Protein AF-A0A8H6D1X5-F1 (afdb_monomer)

Secondary structure (DSSP, 8-state):
-PPP----PPP--EEEETTSTT--HHHHHHHHHHHS-EEEET-S-HHHHHHHHHHHHHHHHT----TTSSS-TTEEEEE-GGGT-HHHHHHHT-HHHHHHHHHHH-EEEEEEETTEEEEEEE-------EEEEE-TTPPPPPP--TT-

Foldseek 3Di:
DDDDPDPPDDDDAAEEEPVDPVLALVVQLVSCVVRVHHHYHPLDDPVLVVQLCVQCVVQQVPFDDDPVPPDDPQKGKDWPSVVRGVSVVVSVVRPSVQSNQQVPPKDWDWDDDDPDIDIDIDGDDDPIDMDIDGHPPDDDDDDDDPVD

pLDDT: mean 93.25, std 10.4, range [46.34, 98.81]

Solvent-accessible surface area (backbone atoms only — not comparable to full-atom values): 9340 Å² total; per-residue (Å²): 135,84,81,75,82,74,82,79,73,77,88,72,71,55,74,43,46,54,83,40,91,80,54,39,48,65,58,51,48,52,38,27,75,74,69,76,38,66,45,66,39,71,72,62,56,69,69,50,53,52,47,40,54,58,55,47,44,66,44,40,75,66,46,72,70,52,87,85,62,83,48,57,82,35,50,31,49,37,70,53,41,67,84,64,26,71,51,44,40,53,61,72,63,33,65,64,59,48,53,39,46,43,74,73,52,42,47,76,51,74,44,75,58,88,97,41,81,47,74,48,75,45,73,60,74,88,88,78,45,75,48,79,48,76,42,89,91,59,78,84,77,79,91,81,64,97,87,117

Mean predicted aligned error: 5.46 Å

Radius of gyration: 20.52 Å; Cα contacts (8 Å, |Δi|>4): 149; chains: 1; bounding box: 57×48×63 Å

Organism: NCBI:txid1567541

Sequence (148 aa):
MASLPSATTKPTFARFDATKPSTTPQTLIEAIKRDGGVIVENFISQQLTEQIKADLKPHFDTDTPDKSGFFPVTTQRATGLFNISDACVELGCNPLYIDVANAFCSSTFTRWVRDERVTTSAKPIISSTVAFRVNPGGDQQVLHRDDE

Structure (mmCIF, N/CA/C/O backbone):
data_AF-A0A8H6D1X5-F1
#
_entry.id   AF-A0A8H6D1X5-F1
#
loop_
_atom_site.group_PDB
_atom_site.id
_atom_site.type_symbol
_atom_site.label_atom_id
_atom_site.label_alt_id
_atom_site.label_comp_id
_atom_site.label_asym_id
_atom_site.label_entity_id
_atom_site.label_seq_id
_atom_site.pdbx_PDB_ins_code
_atom_site.Cartn_x
_atom_site.Cartn_y
_atom_site.Cartn_z
_atom_site.occupancy
_atom_site.B_iso_or_equiv
_atom_site.auth_seq_id
_atom_site.auth_comp_id
_atom_site.auth_asym_id
_atom_site.auth_atom_id
_atom_site.pdbx_PDB_model_num
ATOM 1 N N . MET A 1 1 ? -37.021 -34.918 -2.300 1.00 46.88 1 MET A N 1
ATOM 2 C CA . MET A 1 1 ? -36.946 -33.454 -2.480 1.00 46.88 1 MET A CA 1
ATOM 3 C C . MET A 1 1 ? -35.673 -33.155 -3.249 1.00 46.88 1 MET A C 1
ATOM 5 O O . MET A 1 1 ? -34.605 -33.468 -2.741 1.00 46.88 1 MET A O 1
ATOM 9 N N . ALA A 1 2 ? -35.777 -32.674 -4.488 1.00 46.34 2 ALA A N 1
ATOM 10 C CA . ALA A 1 2 ? -34.606 -32.328 -5.289 1.00 46.34 2 ALA A CA 1
ATOM 11 C C . ALA A 1 2 ? -34.058 -30.970 -4.823 1.00 46.34 2 ALA A C 1
ATOM 13 O O . ALA A 1 2 ? -34.799 -29.991 -4.774 1.00 46.34 2 ALA A O 1
ATOM 14 N N . SER A 1 3 ? -32.781 -30.938 -4.439 1.00 56.28 3 SER A N 1
ATOM 15 C CA . SER A 1 3 ? -32.042 -29.706 -4.161 1.00 56.28 3 SER A CA 1
ATOM 16 C C . SER A 1 3 ? -31.929 -28.907 -5.459 1.00 56.28 3 SER A C 1
ATOM 18 O O . SER A 1 3 ? -31.438 -29.415 -6.466 1.00 56.28 3 SER A O 1
ATOM 20 N N . LEU A 1 4 ? -32.442 -27.675 -5.446 1.00 51.31 4 LEU A N 1
ATOM 21 C CA . LEU A 1 4 ? -32.256 -26.731 -6.543 1.00 51.31 4 LEU A CA 1
ATOM 22 C C . LEU A 1 4 ? -30.772 -26.338 -6.607 1.00 51.31 4 LEU A C 1
ATOM 24 O O . LEU A 1 4 ? -30.189 -26.041 -5.560 1.00 51.31 4 LEU A O 1
ATOM 28 N N . PRO A 1 5 ? -30.156 -26.305 -7.799 1.00 50.91 5 PRO A N 1
ATOM 29 C CA . PRO A 1 5 ? -28.799 -25.810 -7.942 1.00 50.91 5 PRO A CA 1
ATOM 30 C C . PRO A 1 5 ? -28.800 -24.313 -7.621 1.00 50.91 5 PRO A C 1
ATOM 32 O O . PRO A 1 5 ? -29.387 -23.507 -8.342 1.00 50.91 5 PRO A O 1
ATOM 35 N N . SER A 1 6 ? -28.164 -23.939 -6.511 1.00 61.41 6 SER A N 1
ATOM 36 C CA . SER A 1 6 ? -27.861 -22.540 -6.221 1.00 61.41 6 SER A CA 1
ATOM 37 C C . SER A 1 6 ? -26.913 -22.050 -7.306 1.00 61.41 6 SER A C 1
ATOM 39 O O . SER A 1 6 ? -25.804 -22.570 -7.423 1.00 61.41 6 SER A O 1
ATOM 41 N N . ALA A 1 7 ? -27.339 -21.073 -8.107 1.00 59.50 7 ALA A N 1
ATOM 42 C CA . ALA A 1 7 ? -26.451 -20.396 -9.039 1.00 59.50 7 ALA A CA 1
ATOM 43 C C . ALA A 1 7 ? -25.282 -19.807 -8.238 1.00 59.50 7 ALA A C 1
ATOM 45 O O . ALA A 1 7 ? -25.458 -18.885 -7.443 1.00 59.50 7 ALA A O 1
ATOM 46 N N . THR A 1 8 ? -24.097 -20.389 -8.384 1.00 63.22 8 THR A N 1
ATOM 47 C CA . THR A 1 8 ? -22.873 -19.882 -7.772 1.00 63.22 8 THR A CA 1
ATOM 48 C C . THR A 1 8 ? -22.425 -18.669 -8.570 1.00 63.22 8 THR A C 1
ATOM 50 O O . THR A 1 8 ? -21.742 -18.777 -9.587 1.00 63.22 8 THR A O 1
ATOM 53 N N . THR A 1 9 ? -22.852 -17.486 -8.135 1.00 80.75 9 THR A N 1
ATOM 54 C CA . THR A 1 9 ? -22.335 -16.225 -8.660 1.00 80.75 9 THR A CA 1
ATOM 55 C C . THR A 1 9 ? -20.836 -16.175 -8.384 1.00 80.75 9 THR A C 1
ATOM 57 O O . THR A 1 9 ? -20.406 -16.374 -7.246 1.00 80.75 9 THR A O 1
ATOM 60 N N . LYS A 1 10 ? -20.027 -15.938 -9.422 1.00 86.94 10 LYS A N 1
ATOM 61 C CA . LYS A 1 10 ? -18.577 -15.786 -9.265 1.00 86.94 10 LYS A CA 1
ATOM 62 C C . LYS A 1 10 ? -18.311 -14.632 -8.284 1.00 86.94 10 LYS A C 1
ATOM 64 O O . LYS A 1 10 ? -18.821 -13.540 -8.538 1.00 86.94 10 LYS A O 1
ATOM 69 N N . PRO A 1 11 ?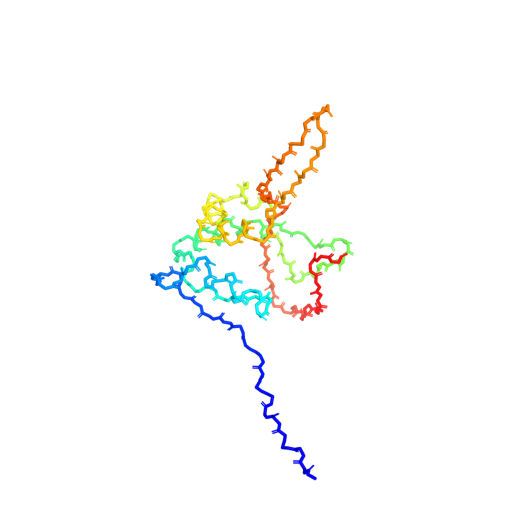 -17.544 -14.843 -7.198 1.00 89.06 11 PRO A N 1
ATOM 70 C CA . PRO A 1 11 ? -17.200 -13.765 -6.281 1.00 89.06 11 PRO A CA 1
ATOM 71 C C . PRO A 1 11 ? -16.501 -12.623 -7.022 1.00 89.06 11 PRO A C 1
ATOM 73 O O . PRO A 1 11 ? -15.675 -12.856 -7.908 1.00 89.06 11 PRO A O 1
ATOM 76 N N . THR A 1 12 ? -16.837 -11.390 -6.658 1.00 92.44 12 THR A N 1
ATOM 77 C CA . THR A 1 12 ? -16.241 -10.171 -7.213 1.00 92.44 12 THR A CA 1
ATOM 78 C C . THR A 1 12 ? -15.835 -9.252 -6.079 1.00 92.44 12 THR A C 1
ATOM 80 O O . THR A 1 12 ? -16.600 -9.100 -5.129 1.00 92.44 12 THR A O 1
ATOM 83 N N . PHE A 1 13 ? -14.695 -8.579 -6.212 1.00 94.31 13 PHE A N 1
ATOM 84 C CA . PHE A 1 13 ? -14.309 -7.547 -5.256 1.00 94.31 13 PHE A CA 1
ATOM 85 C C . PHE A 1 13 ? -15.296 -6.383 -5.269 1.00 94.31 13 PHE A C 1
ATOM 87 O O . PHE A 1 13 ? -15.674 -5.884 -6.335 1.00 94.31 13 PHE A O 1
ATOM 94 N N . ALA A 1 14 ? -15.668 -5.920 -4.077 1.00 96.75 14 ALA A N 1
ATOM 95 C CA . ALA A 1 14 ? -16.348 -4.645 -3.930 1.00 96.75 14 ALA A CA 1
ATOM 96 C C . ALA A 1 14 ? -15.480 -3.498 -4.486 1.00 96.75 14 ALA A C 1
ATOM 98 O O . ALA A 1 14 ? -14.248 -3.522 -4.401 1.00 96.75 14 ALA A O 1
ATOM 99 N N . ARG A 1 15 ? -16.143 -2.500 -5.073 1.00 98.25 15 ARG A N 1
ATOM 100 C CA . ARG A 1 15 ? -15.529 -1.341 -5.729 1.00 98.25 15 ARG A CA 1
ATOM 101 C C . ARG A 1 15 ? -16.119 -0.064 -5.148 1.00 98.25 15 ARG A C 1
ATOM 103 O O . ARG A 1 15 ? -17.339 0.088 -5.144 1.00 98.25 15 ARG A O 1
ATOM 110 N N . PHE A 1 16 ? -15.258 0.830 -4.675 1.00 98.44 16 PHE A N 1
ATOM 111 C CA . PHE A 1 16 ? -15.638 2.120 -4.097 1.00 98.44 16 PHE A CA 1
ATOM 112 C C . PHE A 1 16 ? -14.796 3.241 -4.694 1.00 98.44 16 PHE A C 1
ATOM 114 O O . PHE A 1 16 ? -13.650 3.020 -5.060 1.00 98.44 16 PHE A O 1
ATOM 121 N N . ASP A 1 17 ? -15.342 4.449 -4.755 1.00 98.44 17 ASP A N 1
ATOM 122 C CA . ASP A 1 17 ? -14.644 5.643 -5.239 1.00 98.44 17 ASP A CA 1
ATOM 123 C C . ASP A 1 17 ? -14.262 6.514 -4.037 1.00 98.44 17 ASP A C 1
ATOM 125 O O . ASP A 1 17 ? -15.144 6.968 -3.303 1.00 98.44 17 ASP A O 1
ATOM 129 N N . ALA A 1 18 ? -12.966 6.745 -3.818 1.00 97.94 18 ALA A N 1
ATOM 130 C CA . ALA A 1 18 ? -12.453 7.487 -2.662 1.00 97.94 18 ALA A CA 1
ATOM 131 C C . ALA A 1 18 ? -12.951 8.939 -2.590 1.00 97.94 18 ALA A C 1
ATOM 133 O O . ALA A 1 18 ? -12.939 9.539 -1.519 1.00 97.94 18 ALA A O 1
ATOM 134 N N . THR A 1 19 ? -13.429 9.506 -3.702 1.00 96.69 19 THR A N 1
ATOM 135 C CA . THR A 1 19 ? -13.975 10.872 -3.740 1.00 96.69 19 THR A CA 1
ATOM 136 C C . THR A 1 19 ? -15.404 10.962 -3.201 1.00 96.69 19 THR A C 1
ATOM 138 O O . THR A 1 19 ? -15.925 12.060 -2.987 1.00 96.69 19 THR A O 1
ATOM 141 N N . LYS A 1 20 ? -16.078 9.823 -2.996 1.00 98.25 20 LYS A N 1
ATOM 142 C CA . LYS A 1 20 ? -17.458 9.786 -2.506 1.00 98.25 20 LYS A CA 1
ATOM 143 C C . LYS A 1 20 ? -17.484 9.798 -0.978 1.00 98.25 20 LYS A C 1
ATOM 145 O O . LYS A 1 20 ? -16.832 8.958 -0.366 1.00 98.25 20 LYS A O 1
ATOM 150 N N . PRO A 1 21 ? -18.337 10.627 -0.346 1.00 96.06 21 PRO A N 1
ATOM 151 C CA . PRO A 1 21 ? -18.505 10.621 1.111 1.00 96.06 21 PRO A CA 1
ATOM 152 C C . PRO A 1 21 ? -18.950 9.269 1.692 1.00 96.06 21 PRO A C 1
ATOM 154 O O . PRO A 1 21 ? -18.751 9.008 2.873 1.00 96.06 21 PRO A O 1
ATOM 157 N N . SER A 1 22 ? -19.563 8.407 0.875 1.00 95.75 22 SER A N 1
ATOM 158 C CA . SER A 1 22 ? -19.960 7.046 1.257 1.00 95.75 22 SER A CA 1
ATOM 159 C C . SER A 1 22 ? -18.782 6.078 1.412 1.00 95.75 22 SER A C 1
ATOM 161 O O . SER A 1 22 ? -18.943 5.009 2.002 1.00 95.75 22 SER A O 1
ATOM 163 N N . THR A 1 23 ? -17.613 6.417 0.869 1.00 98.12 23 THR A N 1
ATOM 164 C CA . THR A 1 23 ? -16.401 5.602 0.964 1.00 98.12 23 THR A CA 1
ATOM 165 C C . THR A 1 23 ? -15.697 5.922 2.274 1.00 98.12 23 THR A C 1
ATOM 167 O O . THR A 1 23 ? -14.812 6.769 2.348 1.00 98.12 23 THR A O 1
ATOM 170 N N . THR A 1 24 ? -16.141 5.258 3.337 1.00 98.38 24 THR A N 1
ATOM 171 C CA . THR A 1 24 ? -15.592 5.406 4.687 1.00 98.38 24 THR A CA 1
ATOM 172 C C . THR A 1 24 ? -14.645 4.251 5.018 1.00 98.38 24 THR A C 1
ATOM 174 O O . THR A 1 24 ? -14.764 3.173 4.423 1.00 98.38 24 THR A O 1
ATOM 177 N N . PRO A 1 25 ? -13.742 4.410 6.007 1.00 98.44 25 PRO A N 1
ATOM 178 C CA . PRO A 1 25 ? -12.926 3.302 6.492 1.00 98.44 25 PRO A CA 1
ATOM 179 C C . PRO A 1 25 ? -13.767 2.081 6.880 1.00 98.44 25 PRO A C 1
ATOM 181 O O . PRO A 1 25 ? -13.405 0.960 6.541 1.00 98.44 25 PRO A O 1
ATOM 184 N N . GLN A 1 26 ? -14.916 2.282 7.535 1.00 98.56 26 GLN A N 1
ATOM 185 C CA . GLN A 1 26 ? -15.802 1.200 7.975 1.00 98.56 26 GLN A CA 1
ATOM 186 C C . GLN A 1 26 ? -16.316 0.373 6.794 1.00 98.56 26 GLN A C 1
ATOM 188 O O . GLN A 1 26 ? -16.205 -0.850 6.824 1.00 98.56 26 GLN A O 1
ATOM 193 N N . THR A 1 27 ? -16.783 1.029 5.729 1.00 98.25 27 THR A N 1
ATOM 194 C CA . THR A 1 27 ? -17.248 0.349 4.513 1.00 98.25 27 THR A CA 1
ATOM 195 C C . THR A 1 27 ? -16.136 -0.496 3.877 1.00 98.25 27 THR A C 1
ATOM 197 O O . THR A 1 27 ? -16.370 -1.632 3.464 1.00 98.25 27 THR A O 1
ATOM 200 N N . LEU A 1 28 ? -14.903 0.025 3.830 1.00 98.56 28 LEU A N 1
ATOM 201 C CA . LEU A 1 28 ? -13.754 -0.711 3.289 1.00 98.56 28 LEU A CA 1
ATOM 202 C C . LEU A 1 28 ? -13.349 -1.890 4.182 1.00 98.56 28 LEU A C 1
ATOM 204 O O . LEU A 1 28 ? -13.074 -2.977 3.678 1.00 98.56 28 LEU A O 1
ATOM 208 N N . ILE A 1 29 ? -13.353 -1.702 5.503 1.00 98.56 29 ILE A N 1
ATOM 209 C CA . ILE A 1 29 ? -13.060 -2.755 6.485 1.00 98.56 29 ILE A CA 1
ATOM 210 C C . ILE A 1 29 ? -14.074 -3.897 6.367 1.00 98.56 29 ILE A C 1
ATOM 212 O O . ILE A 1 29 ? -13.686 -5.063 6.391 1.00 98.56 29 ILE A O 1
ATOM 216 N N . GLU A 1 30 ? -15.363 -3.586 6.234 1.00 98.06 30 GLU A N 1
ATOM 217 C CA . GLU A 1 30 ? -16.418 -4.587 6.047 1.00 98.06 30 GLU A CA 1
ATOM 218 C C . GLU A 1 30 ? -16.237 -5.370 4.742 1.00 98.06 30 GLU A C 1
ATOM 220 O O . GLU A 1 30 ? -16.333 -6.599 4.750 1.00 98.06 30 GLU A O 1
ATOM 225 N N . ALA A 1 31 ? -15.902 -4.684 3.644 1.00 97.81 31 ALA A N 1
ATOM 226 C CA . ALA A 1 31 ? -15.599 -5.332 2.372 1.00 97.81 31 ALA A CA 1
ATOM 227 C C . ALA A 1 31 ? -14.387 -6.271 2.480 1.00 97.81 31 ALA A C 1
ATOM 229 O O . ALA A 1 31 ? -14.484 -7.431 2.088 1.00 97.81 31 ALA A O 1
ATOM 230 N N . ILE A 1 32 ? -13.282 -5.820 3.084 1.00 98.00 32 ILE A N 1
ATOM 231 C CA . ILE A 1 32 ? -12.076 -6.641 3.275 1.00 98.00 32 ILE A CA 1
ATOM 232 C C . ILE A 1 32 ? -12.370 -7.853 4.170 1.00 98.00 32 ILE A C 1
ATOM 234 O O . ILE A 1 32 ? -11.946 -8.958 3.850 1.00 98.00 32 ILE A O 1
ATOM 238 N N . LYS A 1 33 ? -13.136 -7.693 5.259 1.00 97.31 33 LYS A N 1
ATOM 239 C CA . LYS A 1 33 ? -13.528 -8.819 6.129 1.00 97.31 33 LYS A CA 1
ATOM 240 C C . LYS A 1 33 ? -14.378 -9.864 5.403 1.00 97.31 33 LYS A C 1
ATOM 242 O O . LYS A 1 33 ? -14.280 -11.042 5.733 1.00 97.31 33 LYS A O 1
ATOM 247 N N . ARG A 1 34 ? -15.228 -9.439 4.463 1.00 96.06 34 ARG A N 1
ATOM 248 C CA . ARG A 1 34 ? -16.112 -10.327 3.694 1.00 96.06 34 ARG A CA 1
ATOM 249 C C . ARG A 1 34 ? -15.389 -11.007 2.528 1.00 96.06 34 ARG A C 1
ATOM 251 O O . ARG A 1 34 ? -15.555 -12.207 2.343 1.00 96.06 34 ARG A O 1
ATOM 258 N N . ASP A 1 35 ? -14.618 -10.241 1.756 1.00 95.88 35 ASP A N 1
ATOM 259 C CA . ASP A 1 35 ? -14.079 -10.655 0.451 1.00 95.88 35 ASP A CA 1
ATOM 260 C C . ASP A 1 35 ? -12.576 -10.968 0.475 1.00 95.88 35 ASP A C 1
ATOM 262 O O . ASP A 1 35 ? -12.043 -11.488 -0.503 1.00 95.88 35 ASP A O 1
ATOM 266 N N . GLY A 1 36 ? -11.865 -10.607 1.546 1.00 95.31 36 GLY A N 1
ATOM 267 C CA . GLY A 1 36 ? -10.400 -10.651 1.610 1.00 95.31 36 GLY A CA 1
ATOM 268 C C . GLY A 1 36 ? -9.703 -9.501 0.871 1.00 95.31 36 GLY A C 1
ATOM 269 O O . GLY A 1 36 ? -8.481 -9.413 0.904 1.00 95.31 36 GLY A O 1
ATOM 270 N N . GLY A 1 37 ? -10.450 -8.599 0.223 1.00 96.00 37 GLY A N 1
ATOM 271 C CA . GLY A 1 37 ? -9.899 -7.455 -0.502 1.00 96.00 37 GLY A CA 1
ATOM 272 C C . GLY A 1 37 ? -10.969 -6.486 -1.004 1.00 96.00 37 GLY A C 1
ATOM 273 O O . GLY A 1 37 ? -12.162 -6.781 -0.980 1.00 96.00 37 GLY A O 1
ATOM 274 N N . VAL A 1 38 ? -10.542 -5.309 -1.460 1.00 97.81 38 VAL A N 1
ATOM 275 C CA . VAL A 1 38 ? -11.420 -4.257 -1.990 1.00 97.81 38 VAL A CA 1
ATOM 276 C C . VAL A 1 38 ? -10.676 -3.435 -3.041 1.00 97.81 38 VAL A C 1
ATOM 278 O O . VAL A 1 38 ? -9.468 -3.238 -2.935 1.00 97.81 38 VAL A O 1
ATOM 281 N N . ILE A 1 39 ? -11.387 -2.944 -4.056 1.00 98.31 39 ILE A N 1
ATOM 282 C CA . ILE A 1 39 ? -10.843 -2.001 -5.037 1.00 98.31 39 ILE A CA 1
ATOM 283 C C . ILE A 1 39 ? -11.324 -0.595 -4.675 1.00 98.31 39 ILE A C 1
ATOM 285 O O . ILE A 1 39 ? -12.530 -0.352 -4.589 1.00 98.31 39 ILE A O 1
ATOM 289 N N . VAL A 1 40 ? -10.381 0.335 -4.506 1.00 98.38 40 VAL A N 1
ATOM 290 C CA . VAL A 1 40 ? -10.673 1.751 -4.260 1.00 98.38 40 VAL A CA 1
ATOM 291 C C . VAL A 1 40 ? -10.191 2.584 -5.445 1.00 98.38 40 VAL A C 1
ATOM 293 O O . VAL A 1 40 ? -8.997 2.691 -5.712 1.00 98.38 40 VAL A O 1
ATOM 296 N N . GLU A 1 41 ? -11.136 3.148 -6.182 1.00 98.44 41 GLU A N 1
ATOM 297 C CA . GLU A 1 41 ? -10.908 4.016 -7.333 1.00 98.44 41 GLU A CA 1
ATOM 298 C C . GLU A 1 41 ? -10.646 5.453 -6.888 1.00 98.44 41 GLU A C 1
ATOM 300 O O . GLU A 1 41 ? -11.074 5.865 -5.809 1.00 98.44 41 GLU A O 1
ATOM 305 N N . ASN A 1 42 ? -9.951 6.221 -7.733 1.00 98.00 42 ASN A N 1
ATOM 306 C CA . ASN A 1 42 ? -9.603 7.623 -7.470 1.00 98.00 42 ASN A CA 1
ATOM 307 C C . ASN A 1 42 ? -8.919 7.832 -6.105 1.00 98.00 42 ASN A C 1
ATOM 309 O O . ASN A 1 42 ? -9.097 8.867 -5.467 1.00 98.00 42 ASN A O 1
ATOM 313 N N . PHE A 1 43 ? -8.162 6.829 -5.644 1.00 98.19 43 PHE A N 1
ATOM 314 C CA . PHE A 1 43 ? -7.545 6.822 -4.316 1.00 98.19 43 PHE A CA 1
ATOM 315 C C . PHE A 1 43 ? -6.509 7.940 -4.128 1.00 98.19 43 PHE A C 1
ATOM 317 O O . PHE A 1 43 ? -6.386 8.510 -3.046 1.00 98.19 43 PHE A O 1
ATOM 324 N N . ILE A 1 44 ? -5.799 8.270 -5.206 1.00 97.88 44 ILE A N 1
ATOM 325 C CA . ILE A 1 44 ? -4.905 9.421 -5.315 1.00 97.88 44 ILE A CA 1
ATOM 326 C C . ILE A 1 44 ? -5.193 10.181 -6.610 1.00 97.88 44 ILE A C 1
ATOM 328 O O . ILE A 1 44 ? -5.827 9.653 -7.527 1.00 97.88 44 ILE A O 1
ATOM 332 N N . SER A 1 45 ? -4.719 11.423 -6.698 1.00 98.12 45 SER A N 1
ATOM 333 C CA . SER A 1 45 ? -4.890 12.235 -7.901 1.00 98.12 45 SER A CA 1
ATOM 334 C C . SER A 1 45 ? -4.074 11.687 -9.078 1.00 98.12 45 SER A C 1
ATOM 336 O O . SER A 1 45 ? -3.053 11.007 -8.915 1.00 98.12 45 SER A O 1
ATOM 338 N N . GLN A 1 46 ? -4.499 12.031 -10.294 1.00 98.19 46 GLN A N 1
ATOM 339 C CA . GLN A 1 46 ? -3.736 11.710 -11.499 1.00 98.19 46 GLN A CA 1
ATOM 340 C C . GLN A 1 46 ? -2.343 12.356 -11.467 1.00 98.19 46 GLN A C 1
ATOM 342 O O . GLN A 1 46 ? -1.364 11.700 -11.807 1.00 98.19 46 GLN A O 1
ATOM 347 N N . GLN A 1 47 ? -2.242 13.597 -10.983 1.00 98.56 47 GLN A N 1
ATOM 348 C CA . GLN A 1 47 ? -0.966 14.296 -10.831 1.00 98.56 47 GLN A CA 1
ATOM 349 C C . GLN A 1 47 ? -0.010 13.541 -9.896 1.00 98.56 47 GLN A C 1
ATOM 351 O O . GLN A 1 47 ? 1.155 13.351 -10.240 1.00 98.56 47 GLN A O 1
ATOM 356 N N . LEU A 1 48 ? -0.499 13.061 -8.745 1.00 98.50 48 LEU A N 1
ATOM 357 C CA . LEU A 1 48 ? 0.321 12.283 -7.812 1.00 98.50 48 LEU A CA 1
ATOM 358 C C . LEU A 1 48 ? 0.775 10.961 -8.446 1.00 98.50 48 LEU A C 1
ATOM 360 O O . LEU A 1 48 ? 1.929 10.563 -8.308 1.00 98.50 48 LEU A O 1
ATOM 364 N N . THR A 1 49 ? -0.109 10.313 -9.209 1.00 98.19 49 THR A N 1
ATOM 365 C CA . THR A 1 49 ? 0.213 9.085 -9.956 1.00 98.19 49 THR A CA 1
ATOM 366 C C . THR A 1 49 ? 1.313 9.322 -10.997 1.00 98.19 49 THR A C 1
ATOM 368 O O . THR A 1 49 ? 2.235 8.514 -11.127 1.00 98.19 49 THR A O 1
ATOM 371 N N . GLU A 1 50 ? 1.238 10.427 -11.739 1.00 98.62 50 GLU A N 1
ATOM 372 C CA . GLU A 1 50 ? 2.241 10.808 -12.739 1.00 98.62 50 GLU A CA 1
ATOM 373 C C . GLU A 1 50 ? 3.597 11.123 -12.095 1.00 98.62 50 GLU A C 1
ATOM 375 O O . GLU A 1 50 ? 4.622 10.672 -12.612 1.00 98.62 50 GLU A O 1
ATOM 380 N N . GLN A 1 51 ? 3.604 11.798 -10.940 1.00 98.81 51 GLN A N 1
ATOM 381 C CA . GLN A 1 51 ? 4.822 12.063 -10.171 1.00 98.81 51 GLN A CA 1
ATOM 382 C C . GLN A 1 51 ? 5.475 10.765 -9.682 1.00 98.81 51 GLN A C 1
ATOM 384 O O . GLN A 1 51 ? 6.645 10.533 -9.973 1.00 98.81 51 GLN A O 1
ATOM 389 N N . ILE A 1 52 ? 4.713 9.865 -9.045 1.00 98.62 52 ILE A N 1
ATOM 390 C CA . ILE A 1 52 ? 5.217 8.548 -8.611 1.00 98.62 52 ILE A CA 1
ATOM 391 C C . ILE A 1 52 ? 5.820 7.795 -9.803 1.00 98.62 52 ILE A C 1
ATOM 393 O O . ILE A 1 52 ? 6.919 7.249 -9.723 1.00 98.62 52 ILE A O 1
ATOM 397 N N . LYS A 1 53 ? 5.132 7.781 -10.948 1.00 98.38 53 LYS A N 1
ATOM 398 C CA . LYS A 1 53 ? 5.633 7.111 -12.152 1.00 98.38 53 LYS A CA 1
ATOM 399 C C . LYS A 1 53 ? 6.951 7.714 -12.648 1.00 98.38 53 LYS A C 1
ATOM 401 O O . LYS A 1 53 ? 7.827 6.958 -13.073 1.00 98.38 53 LYS A O 1
ATOM 406 N N . ALA A 1 54 ? 7.080 9.040 -12.637 1.00 98.62 54 ALA A N 1
ATOM 407 C CA . ALA A 1 54 ? 8.298 9.730 -13.045 1.00 98.62 54 ALA A CA 1
ATOM 408 C C . ALA A 1 54 ? 9.461 9.427 -12.088 1.00 98.62 54 ALA A C 1
ATOM 410 O O . ALA A 1 54 ? 10.530 9.030 -12.553 1.00 98.62 54 ALA A O 1
ATOM 411 N N . ASP A 1 55 ? 9.221 9.517 -10.778 1.00 98.69 55 ASP A N 1
ATOM 412 C CA . ASP A 1 55 ? 10.228 9.298 -9.735 1.00 98.69 55 ASP A CA 1
ATOM 413 C C . ASP A 1 55 ? 10.753 7.861 -9.734 1.00 98.69 55 ASP A C 1
ATOM 415 O O . ASP A 1 55 ? 11.949 7.626 -9.581 1.00 98.69 55 ASP A O 1
ATOM 419 N N . LEU A 1 56 ? 9.876 6.875 -9.947 1.00 98.50 56 LEU A N 1
ATOM 420 C CA . LEU A 1 56 ? 10.266 5.465 -9.921 1.00 98.50 56 LEU A CA 1
ATOM 421 C C . LEU A 1 56 ? 10.930 4.993 -11.221 1.00 98.50 56 LEU A C 1
ATOM 423 O O . LEU A 1 56 ? 11.606 3.962 -11.226 1.00 98.50 56 LEU A O 1
ATOM 427 N N . LYS A 1 57 ? 10.774 5.723 -12.334 1.00 98.19 57 LYS A N 1
ATOM 428 C CA . LYS A 1 57 ? 11.293 5.298 -13.644 1.00 98.19 57 LYS A CA 1
ATOM 429 C C . LYS A 1 57 ? 12.809 5.029 -13.635 1.00 98.19 57 LYS A C 1
ATOM 431 O O . LYS A 1 57 ? 13.179 3.943 -14.085 1.00 98.19 57 LYS A O 1
ATOM 436 N N . PRO A 1 58 ? 13.685 5.916 -13.120 1.00 98.19 58 PRO A N 1
ATOM 437 C CA . PRO A 1 58 ? 15.127 5.660 -13.081 1.00 98.19 58 PRO A CA 1
ATOM 438 C C . PRO A 1 58 ? 15.500 4.414 -12.269 1.00 98.19 58 PRO A C 1
ATOM 440 O O . PRO A 1 58 ? 16.440 3.706 -12.624 1.00 98.19 58 PRO A O 1
ATOM 443 N N . HIS A 1 59 ? 14.743 4.108 -11.211 1.00 97.69 59 HIS A N 1
ATOM 444 C CA . HIS A 1 59 ? 14.982 2.937 -10.364 1.00 97.69 59 HIS A CA 1
ATOM 445 C C . HIS A 1 59 ? 14.638 1.640 -11.085 1.00 97.69 59 HIS A C 1
ATOM 447 O O . HIS A 1 59 ? 15.392 0.677 -11.014 1.00 97.69 59 HIS A O 1
ATOM 453 N N . PHE A 1 60 ? 13.553 1.628 -11.855 1.00 97.62 60 PHE A N 1
ATOM 454 C CA . PHE A 1 60 ? 13.265 0.483 -12.706 1.00 97.62 60 PHE A CA 1
ATOM 455 C C . PHE A 1 60 ? 14.259 0.339 -13.862 1.00 97.62 60 PHE A C 1
ATOM 457 O O . PHE A 1 60 ? 14.610 -0.776 -14.228 1.00 97.62 60 PHE A O 1
ATOM 464 N N . ASP A 1 61 ? 14.702 1.444 -14.463 1.00 96.69 61 ASP A N 1
ATOM 465 C CA . ASP A 1 61 ? 15.637 1.420 -15.597 1.00 96.69 61 ASP A CA 1
ATOM 466 C C . ASP A 1 61 ? 17.033 0.913 -15.202 1.00 96.69 61 ASP A C 1
ATOM 468 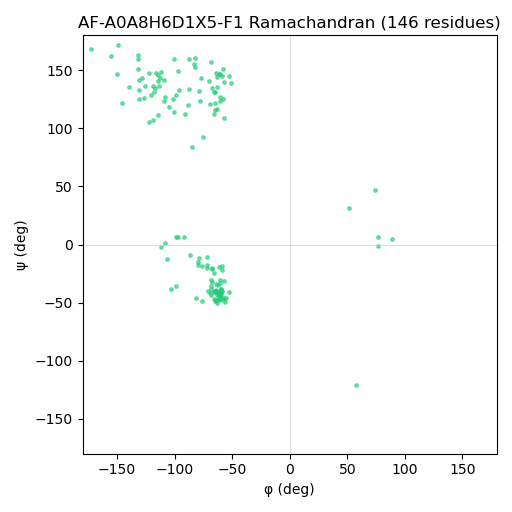O O . ASP A 1 61 ? 17.794 0.472 -16.062 1.00 96.69 61 ASP A O 1
ATOM 472 N N . THR A 1 62 ? 17.352 0.959 -13.908 1.00 95.88 62 THR A N 1
ATOM 473 C CA . THR A 1 62 ? 18.621 0.501 -13.331 1.00 95.88 62 THR A CA 1
ATOM 474 C C . THR A 1 62 ? 18.492 -0.785 -12.510 1.00 95.88 62 THR A C 1
ATOM 476 O O . THR A 1 62 ? 19.500 -1.268 -11.991 1.00 95.88 62 THR A O 1
ATOM 479 N N . ASP A 1 63 ? 17.290 -1.369 -12.411 1.00 95.88 63 ASP A N 1
ATOM 480 C CA . ASP A 1 63 ? 17.090 -2.641 -11.714 1.00 95.88 63 ASP A CA 1
ATOM 481 C C . ASP A 1 63 ? 17.843 -3.778 -12.418 1.00 95.88 63 ASP A C 1
ATOM 483 O O . ASP A 1 63 ? 17.992 -3.809 -13.643 1.00 95.88 63 ASP A O 1
ATOM 487 N N . THR A 1 64 ? 18.305 -4.739 -11.625 1.00 92.62 64 THR A N 1
ATOM 488 C CA . THR A 1 64 ? 19.054 -5.900 -12.109 1.00 92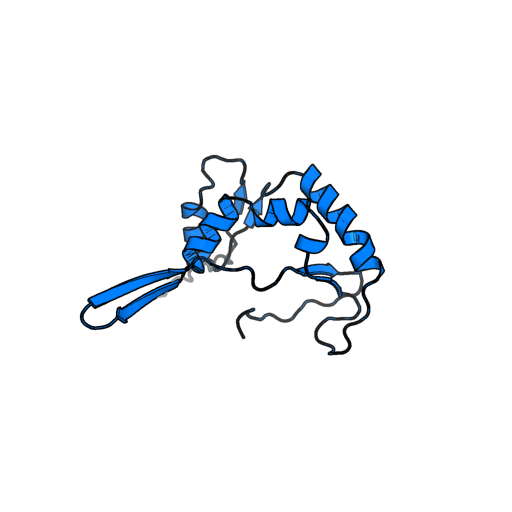.62 64 THR A CA 1
ATOM 489 C C . THR A 1 64 ? 18.275 -7.182 -11.839 1.00 92.62 64 THR A C 1
ATOM 491 O O . THR A 1 64 ? 17.573 -7.254 -10.828 1.00 92.62 64 THR A O 1
ATOM 494 N N . PRO A 1 65 ? 18.392 -8.211 -12.701 1.00 91.12 65 PRO A N 1
ATOM 495 C CA . PRO A 1 65 ? 17.683 -9.468 -12.507 1.00 91.12 65 PRO A CA 1
ATOM 496 C C . PRO A 1 65 ? 17.875 -10.041 -11.105 1.00 91.12 65 PRO A C 1
ATOM 498 O O . PRO A 1 65 ? 18.978 -10.032 -10.548 1.00 91.12 65 PRO A O 1
ATOM 501 N N . ASP A 1 66 ? 16.789 -10.561 -10.547 1.00 89.75 66 ASP A N 1
ATOM 502 C CA . ASP A 1 66 ? 16.822 -11.219 -9.255 1.00 89.75 66 ASP A CA 1
ATOM 503 C C . ASP A 1 66 ? 17.678 -12.486 -9.299 1.00 89.75 66 ASP A C 1
ATOM 505 O O . ASP A 1 66 ? 17.345 -13.468 -9.962 1.00 89.75 66 ASP A O 1
ATOM 509 N N . LYS A 1 67 ? 18.779 -12.483 -8.548 1.00 90.44 67 LYS A N 1
ATOM 510 C CA . LYS A 1 67 ? 19.692 -13.628 -8.477 1.00 90.44 67 LYS A CA 1
ATOM 511 C C . LYS A 1 67 ? 19.112 -14.806 -7.701 1.00 90.44 67 LYS A C 1
ATOM 513 O O . LYS A 1 67 ? 19.605 -15.916 -7.866 1.00 90.44 67 LYS A O 1
ATOM 518 N N . SER A 1 68 ? 18.110 -14.572 -6.852 1.00 89.06 68 SER A N 1
ATOM 519 C CA . SER A 1 68 ? 17.444 -15.646 -6.109 1.00 89.06 68 SER A CA 1
ATOM 520 C C . SER A 1 68 ? 16.481 -16.458 -6.981 1.00 89.06 68 SER A C 1
ATOM 522 O O . SER A 1 68 ? 16.133 -17.579 -6.621 1.00 89.06 68 SER A O 1
ATOM 524 N N . GLY A 1 69 ? 16.070 -15.908 -8.131 1.00 84.50 69 GLY A N 1
ATOM 525 C CA . GLY A 1 69 ? 15.060 -16.501 -9.005 1.00 84.50 69 GLY A CA 1
ATOM 526 C C . GLY A 1 69 ? 13.622 -16.329 -8.511 1.00 84.50 69 GLY A C 1
ATOM 527 O O . GLY A 1 69 ? 12.718 -16.893 -9.122 1.00 84.50 69 GLY A O 1
ATOM 528 N N . PHE A 1 70 ? 13.393 -15.563 -7.438 1.00 86.19 70 PHE A N 1
ATOM 529 C CA . PHE A 1 70 ? 12.050 -15.298 -6.926 1.00 86.19 70 PHE A CA 1
ATOM 530 C C . PHE A 1 70 ? 11.241 -14.421 -7.894 1.00 86.19 70 PHE A C 1
ATOM 532 O O . PHE A 1 70 ? 10.086 -14.725 -8.194 1.00 86.19 70 PHE A O 1
ATOM 539 N N . PHE A 1 71 ? 11.850 -13.367 -8.446 1.00 90.19 71 PHE A N 1
ATOM 540 C CA . PHE A 1 71 ? 11.231 -12.559 -9.497 1.00 90.19 71 PHE A CA 1
ATOM 541 C C . PHE A 1 71 ? 11.677 -12.990 -10.904 1.00 90.19 71 PHE A C 1
ATOM 543 O O . PHE A 1 71 ? 12.880 -13.103 -1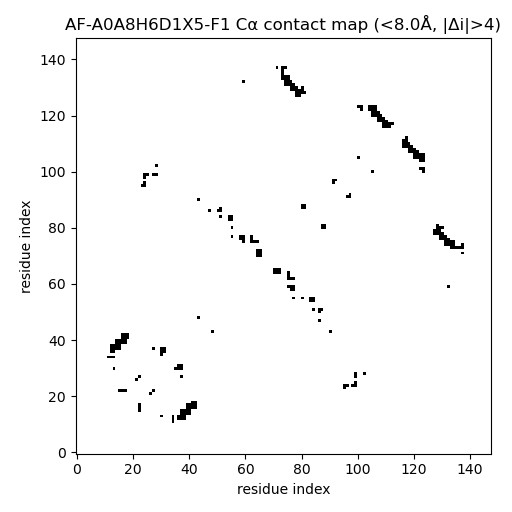1.158 1.00 90.19 71 PHE A O 1
ATOM 550 N N . PRO A 1 72 ? 10.738 -13.153 -11.859 1.00 90.88 72 PRO A N 1
ATOM 551 C CA . PRO A 1 72 ? 11.076 -13.340 -13.265 1.00 90.88 72 PRO A CA 1
ATOM 552 C C . PRO A 1 72 ? 11.908 -12.172 -13.802 1.00 90.88 72 PRO A C 1
ATOM 554 O O . PRO A 1 72 ? 11.715 -11.028 -13.396 1.00 90.88 72 PRO A O 1
ATOM 557 N N . VAL A 1 73 ? 12.764 -12.427 -14.797 1.00 92.19 73 VAL A N 1
ATOM 558 C CA . VAL A 1 73 ? 13.593 -11.386 -15.447 1.00 92.19 73 VAL A CA 1
ATOM 559 C C . VAL A 1 73 ? 12.775 -10.258 -16.090 1.00 92.19 73 VAL A C 1
ATOM 561 O O . VAL A 1 73 ? 13.296 -9.179 -16.358 1.00 92.19 73 VAL A O 1
ATOM 564 N N . THR A 1 74 ? 11.489 -10.501 -16.342 1.00 94.56 74 THR A N 1
ATOM 565 C CA . THR A 1 74 ? 10.534 -9.527 -16.876 1.00 94.56 74 THR A CA 1
ATOM 566 C C . THR A 1 74 ? 9.997 -8.571 -15.813 1.00 94.56 74 THR A C 1
ATOM 568 O O . THR A 1 74 ? 9.411 -7.551 -16.169 1.00 94.56 74 THR A O 1
ATOM 571 N N . THR A 1 75 ? 10.178 -8.868 -14.526 1.00 95.00 75 THR A N 1
ATOM 572 C CA . THR A 1 75 ? 9.688 -8.053 -13.411 1.00 95.00 75 THR A CA 1
ATOM 573 C C . THR A 1 75 ? 10.818 -7.201 -12.851 1.00 95.00 75 THR A C 1
ATOM 575 O O . THR A 1 75 ? 11.758 -7.716 -12.253 1.00 95.00 75 THR A O 1
ATOM 578 N N . GLN A 1 76 ? 10.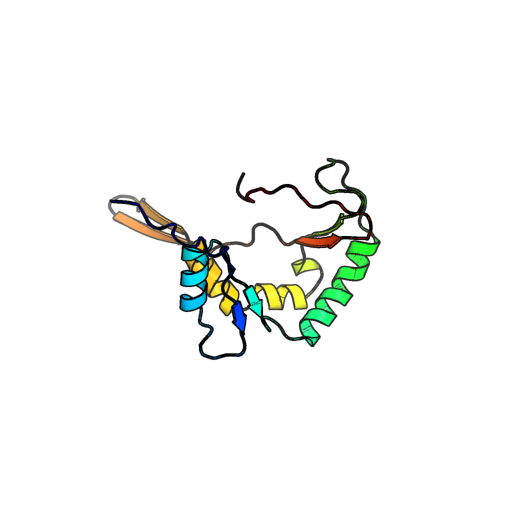694 -5.886 -13.010 1.00 96.19 76 GLN A N 1
ATOM 579 C CA . GLN A 1 76 ? 11.594 -4.909 -12.404 1.00 96.19 76 GLN A CA 1
ATOM 580 C C . GLN A 1 76 ? 11.005 -4.366 -11.106 1.00 96.19 76 GLN A C 1
ATOM 582 O O . GLN A 1 76 ? 9.783 -4.254 -10.970 1.00 96.19 76 GLN A O 1
ATOM 587 N N . ARG A 1 77 ? 11.869 -4.004 -10.157 1.00 96.44 77 ARG A N 1
ATOM 588 C CA . ARG A 1 77 ? 11.473 -3.545 -8.821 1.00 96.44 77 ARG A CA 1
ATOM 589 C C . ARG A 1 77 ? 12.130 -2.219 -8.473 1.00 96.44 77 ARG A C 1
ATOM 591 O O . ARG A 1 77 ? 13.299 -1.998 -8.764 1.00 96.44 77 ARG A O 1
ATOM 598 N N . ALA A 1 78 ? 11.381 -1.382 -7.770 1.00 97.38 78 ALA A N 1
ATOM 599 C CA . ALA A 1 78 ? 11.923 -0.294 -6.970 1.00 97.38 78 ALA A CA 1
ATOM 600 C C . ALA A 1 78 ? 11.545 -0.562 -5.509 1.00 97.38 78 ALA A C 1
ATOM 602 O O . ALA A 1 78 ? 10.389 -0.869 -5.225 1.00 97.38 78 ALA A O 1
ATOM 603 N N . THR A 1 79 ? 12.502 -0.478 -4.588 1.00 96.06 79 THR A N 1
ATOM 604 C CA . THR A 1 79 ? 12.300 -0.787 -3.161 1.00 96.06 79 THR A CA 1
ATOM 605 C C . THR A 1 79 ? 12.654 0.412 -2.294 1.00 96.06 79 THR A C 1
ATOM 607 O O . THR A 1 79 ? 13.584 1.145 -2.624 1.00 96.06 79 THR A O 1
ATOM 610 N N . GLY A 1 80 ? 11.972 0.586 -1.161 1.00 97.19 80 GLY A N 1
ATOM 611 C CA . GLY A 1 80 ? 12.229 1.716 -0.262 1.00 97.19 80 GLY A CA 1
ATOM 612 C C . GLY A 1 80 ? 11.686 3.027 -0.828 1.00 97.19 80 GLY A C 1
ATOM 613 O O . GLY A 1 80 ? 12.379 4.041 -0.844 1.00 97.19 80 GLY A O 1
ATOM 614 N N . LEU A 1 81 ? 10.441 2.995 -1.307 1.00 98.38 81 LEU A N 1
ATOM 615 C CA . LEU A 1 81 ? 9.810 4.054 -2.099 1.00 98.38 81 LEU A CA 1
ATOM 616 C C . LEU A 1 81 ? 9.784 5.416 -1.392 1.00 98.38 81 LEU A C 1
ATOM 618 O O . LEU A 1 81 ? 9.892 6.447 -2.048 1.00 98.38 81 LEU A O 1
ATOM 622 N N . PHE A 1 82 ? 9.703 5.434 -0.060 1.00 97.75 82 PHE A N 1
ATOM 623 C CA . PHE A 1 82 ? 9.717 6.675 0.726 1.00 97.75 82 PHE A CA 1
ATOM 624 C C . PHE A 1 82 ? 11.054 7.419 0.679 1.00 97.75 82 PHE A C 1
ATOM 626 O O . PHE A 1 82 ? 11.085 8.615 0.925 1.00 97.75 82 PHE A O 1
ATOM 633 N N . ASN A 1 83 ? 12.152 6.735 0.348 1.00 97.69 83 ASN A N 1
ATOM 634 C CA . ASN A 1 83 ? 13.446 7.379 0.121 1.00 97.69 83 ASN A CA 1
ATOM 635 C C . ASN A 1 83 ? 13.606 7.875 -1.329 1.00 97.69 83 ASN A C 1
ATOM 637 O O . ASN A 1 83 ? 14.590 8.533 -1.649 1.00 97.69 83 ASN A O 1
ATOM 641 N N . ILE A 1 84 ? 12.678 7.506 -2.216 1.00 97.81 84 ILE A N 1
ATOM 642 C CA . ILE A 1 84 ? 12.747 7.789 -3.653 1.00 97.81 84 ILE A CA 1
ATOM 643 C C . ILE A 1 84 ? 11.816 8.942 -4.035 1.00 97.81 84 ILE A C 1
ATOM 645 O O . ILE A 1 84 ? 12.166 9.745 -4.894 1.00 97.81 84 ILE A O 1
ATOM 649 N N . SER A 1 85 ? 10.626 9.013 -3.434 1.00 98.44 85 SER A N 1
ATOM 650 C CA . SER A 1 85 ? 9.557 9.903 -3.888 1.00 98.44 85 SER A CA 1
ATOM 651 C C . SER A 1 85 ? 8.731 10.441 -2.722 1.00 98.44 85 SER A C 1
ATOM 653 O O . SER A 1 85 ? 8.077 9.672 -2.011 1.00 98.44 85 SER A O 1
ATOM 655 N N . ASP A 1 86 ? 8.673 11.767 -2.592 1.00 98.50 86 ASP A N 1
ATOM 656 C CA . ASP A 1 86 ? 7.753 12.443 -1.667 1.00 98.50 86 ASP A CA 1
ATOM 657 C C . ASP A 1 86 ? 6.288 12.130 -2.008 1.00 98.50 86 ASP A C 1
ATOM 659 O O . ASP A 1 86 ? 5.448 12.013 -1.119 1.00 98.50 86 ASP A O 1
ATOM 663 N N . ALA A 1 87 ? 5.975 11.888 -3.285 1.00 98.56 87 ALA A N 1
ATOM 664 C CA . ALA A 1 87 ? 4.641 11.463 -3.700 1.00 98.56 87 ALA A CA 1
ATOM 665 C C . ALA A 1 87 ? 4.294 10.046 -3.196 1.00 98.56 87 ALA A C 1
ATOM 667 O O . ALA A 1 87 ? 3.141 9.764 -2.865 1.00 98.56 87 ALA A O 1
ATOM 668 N N . CYS A 1 88 ? 5.286 9.155 -3.067 1.00 98.50 88 CYS A N 1
ATOM 669 C CA . CYS A 1 88 ? 5.096 7.872 -2.384 1.00 98.50 88 CYS A CA 1
ATOM 670 C C . CYS A 1 88 ? 4.883 8.053 -0.875 1.00 98.50 88 CYS A C 1
ATOM 672 O O . CYS A 1 88 ? 4.093 7.310 -0.290 1.00 98.50 88 CYS A O 1
ATOM 674 N N . VAL A 1 89 ? 5.550 9.028 -0.245 1.00 98.38 89 VAL A N 1
ATOM 675 C CA . VAL A 1 89 ? 5.299 9.383 1.163 1.00 98.38 89 VAL A CA 1
ATOM 676 C C . VAL A 1 89 ? 3.865 9.885 1.331 1.00 98.38 89 VAL A C 1
ATOM 678 O O . VAL A 1 89 ? 3.154 9.389 2.200 1.00 98.38 89 VAL A O 1
ATOM 681 N N . GLU A 1 90 ? 3.398 10.784 0.462 1.00 98.38 90 GLU A N 1
ATOM 682 C CA . GLU A 1 90 ? 2.015 11.275 0.471 1.00 98.38 90 GLU A CA 1
ATOM 683 C C . GLU A 1 90 ? 0.998 10.130 0.335 1.00 98.38 90 GLU A C 1
ATOM 685 O O . GLU A 1 90 ? 0.058 10.045 1.129 1.00 98.38 90 GLU A O 1
ATOM 690 N N . LEU A 1 91 ? 1.221 9.195 -0.598 1.00 97.62 91 LEU A N 1
ATOM 691 C CA . LEU A 1 91 ? 0.402 7.985 -0.736 1.00 97.62 91 LEU A CA 1
ATOM 692 C C . LEU A 1 91 ? 0.388 7.151 0.559 1.00 97.62 91 LEU A C 1
ATOM 694 O O . LEU A 1 91 ? -0.681 6.745 1.016 1.00 97.62 91 LEU A O 1
ATOM 698 N N . GLY A 1 92 ? 1.556 6.909 1.162 1.00 96.25 92 GLY A N 1
ATOM 699 C CA . GLY A 1 92 ? 1.681 6.162 2.419 1.00 96.25 92 GLY A CA 1
ATOM 700 C C . GLY A 1 92 ? 1.045 6.866 3.622 1.00 96.25 92 GLY A C 1
ATOM 701 O O . GLY A 1 92 ? 0.632 6.206 4.577 1.00 96.25 92 GLY A O 1
ATOM 702 N N . CYS A 1 93 ? 0.924 8.193 3.559 1.00 96.75 93 CYS A N 1
ATOM 703 C CA . CYS A 1 93 ? 0.299 9.036 4.572 1.00 96.75 93 CYS A CA 1
ATOM 704 C C . CYS A 1 93 ? -1.200 9.292 4.337 1.00 96.75 93 CYS A C 1
ATOM 706 O O . CYS A 1 93 ? -1.805 10.070 5.078 1.00 96.75 93 CYS A O 1
ATOM 708 N N . ASN A 1 94 ? -1.822 8.650 3.343 1.00 97.69 94 ASN A N 1
ATOM 709 C CA . ASN A 1 94 ? -3.244 8.823 3.064 1.00 97.69 94 ASN A CA 1
ATOM 710 C C . ASN A 1 94 ? -4.109 8.399 4.282 1.00 97.69 94 ASN A C 1
ATOM 712 O O . ASN A 1 94 ? -4.025 7.242 4.711 1.00 97.69 94 ASN A O 1
ATOM 716 N N . PRO A 1 95 ? -4.976 9.283 4.827 1.00 97.12 95 PRO A N 1
ATOM 717 C CA . PRO A 1 95 ? -5.755 8.986 6.033 1.00 97.12 95 PRO A CA 1
ATOM 718 C C . PRO A 1 95 ? -6.684 7.775 5.901 1.00 97.12 95 PRO A C 1
ATOM 720 O O . PRO A 1 95 ? -6.783 6.976 6.829 1.00 97.12 95 PRO A O 1
ATOM 723 N N . LEU A 1 96 ? -7.318 7.593 4.736 1.00 97.94 96 LEU A N 1
ATOM 724 C CA . LEU A 1 96 ? -8.218 6.466 4.485 1.00 97.94 96 LEU A CA 1
ATOM 725 C C . LEU A 1 96 ? -7.454 5.135 4.531 1.00 97.94 96 LEU A C 1
ATOM 727 O O . LEU A 1 96 ? -7.936 4.174 5.129 1.00 97.94 96 LEU A O 1
ATOM 731 N N . TYR A 1 97 ? -6.245 5.088 3.960 1.00 97.50 97 TYR A N 1
ATOM 732 C CA . TYR A 1 97 ? -5.369 3.918 4.073 1.00 97.50 97 TYR A CA 1
ATOM 733 C C . TYR A 1 97 ? -4.932 3.671 5.521 1.00 97.50 97 TYR A C 1
ATOM 735 O O . TYR A 1 97 ? -5.045 2.544 6.003 1.00 97.50 97 TYR A O 1
ATOM 743 N N . ILE A 1 98 ? -4.483 4.712 6.231 1.00 97.88 98 ILE A N 1
ATOM 744 C CA . ILE A 1 98 ? -4.029 4.599 7.624 1.00 97.88 98 ILE A CA 1
ATOM 745 C C . ILE A 1 98 ? -5.144 4.072 8.534 1.00 97.88 98 ILE A C 1
ATOM 747 O O . ILE A 1 98 ? -4.889 3.211 9.378 1.00 97.88 98 ILE A O 1
ATOM 751 N N . ASP A 1 99 ? -6.377 4.552 8.377 1.00 98.00 99 ASP A N 1
ATOM 752 C CA . ASP A 1 99 ? -7.509 4.116 9.197 1.00 98.00 99 ASP A CA 1
ATOM 753 C C . ASP A 1 99 ? -7.867 2.646 8.956 1.00 98.00 99 ASP A C 1
ATOM 755 O O . ASP A 1 99 ? -8.098 1.899 9.913 1.00 98.00 99 ASP A O 1
ATOM 759 N N . VAL A 1 100 ? -7.841 2.199 7.696 1.00 98.19 100 VAL A N 1
ATOM 760 C CA . VAL A 1 100 ? -8.037 0.786 7.348 1.00 98.19 100 VAL A CA 1
ATOM 761 C C . VAL A 1 100 ? -6.894 -0.067 7.908 1.00 98.19 100 VAL A C 1
ATOM 763 O O . VAL A 1 100 ? -7.153 -1.050 8.601 1.00 98.19 100 VAL A O 1
ATOM 766 N N . ALA A 1 101 ? -5.635 0.326 7.700 1.00 97.44 101 ALA A N 1
ATOM 767 C CA . ALA A 1 101 ? -4.471 -0.390 8.225 1.00 97.44 101 ALA A CA 1
ATOM 768 C C . ALA A 1 101 ? -4.499 -0.489 9.758 1.00 97.44 101 ALA A C 1
ATOM 770 O O . ALA A 1 101 ? -4.214 -1.541 10.328 1.00 97.44 101 ALA A O 1
ATOM 771 N N . ASN A 1 102 ? -4.906 0.580 10.445 1.00 97.50 102 ASN A N 1
ATOM 772 C CA . ASN A 1 102 ? -5.059 0.585 11.894 1.00 97.50 102 ASN A CA 1
ATOM 773 C C . ASN A 1 102 ? -6.074 -0.456 12.375 1.00 97.50 102 ASN A C 1
ATOM 775 O O . ASN A 1 102 ? -5.840 -1.072 13.413 1.00 97.50 102 ASN A O 1
ATOM 779 N N . ALA A 1 103 ? -7.176 -0.653 11.653 1.00 97.31 103 ALA A N 1
ATOM 780 C CA . ALA A 1 103 ? -8.217 -1.601 12.036 1.00 97.31 103 ALA A CA 1
ATOM 781 C C . ALA A 1 103 ? -7.771 -3.069 11.947 1.00 97.31 103 ALA A C 1
ATOM 783 O O . ALA A 1 103 ? -8.264 -3.891 12.718 1.00 97.31 103 ALA A O 1
ATOM 784 N N . PHE A 1 104 ? -6.856 -3.395 11.030 1.00 96.44 104 PHE A N 1
ATOM 785 C CA . PHE A 1 104 ? -6.385 -4.769 10.819 1.00 96.44 104 PHE A CA 1
ATOM 786 C C . PHE A 1 104 ? -5.056 -5.075 11.512 1.00 96.44 104 PHE A C 1
ATOM 788 O O . PHE A 1 104 ? -4.870 -6.181 12.008 1.00 96.44 104 PHE A O 1
ATOM 795 N N . CYS A 1 105 ? -4.144 -4.105 11.566 1.00 96.31 105 CYS A N 1
ATOM 796 C CA . CYS A 1 105 ? -2.749 -4.347 11.932 1.00 96.31 105 CYS A CA 1
ATOM 797 C C . CYS A 1 105 ? -2.344 -3.729 13.282 1.00 96.31 105 CYS A C 1
ATOM 799 O O . CYS A 1 105 ? -1.206 -3.905 13.718 1.00 96.31 105 CYS A O 1
ATOM 801 N N . SER A 1 106 ? -3.239 -3.003 13.968 1.00 96.75 106 SER A N 1
ATOM 802 C CA . SER A 1 106 ? -2.958 -2.561 15.342 1.00 96.75 106 SER A CA 1
ATOM 803 C C . SER A 1 106 ? -2.967 -3.752 16.296 1.00 96.75 106 SER A C 1
ATOM 805 O O . SER A 1 106 ? -3.820 -4.630 16.207 1.00 96.75 106 SER A O 1
ATOM 807 N N . SER A 1 107 ? -2.042 -3.753 17.252 1.00 94.19 107 SER A N 1
ATOM 808 C CA . SER A 1 107 ? -1.918 -4.817 18.251 1.00 94.19 107 SER A CA 1
ATOM 809 C C . SER A 1 107 ? -2.117 -4.258 19.654 1.00 94.19 107 SER A C 1
ATOM 811 O O . SER A 1 107 ? -1.549 -3.220 19.994 1.00 94.19 107 SER A O 1
ATOM 813 N N . THR A 1 108 ? -2.886 -4.958 20.487 1.00 95.25 108 THR A N 1
ATOM 814 C CA . THR A 1 108 ? -3.082 -4.614 21.901 1.00 95.25 108 THR A CA 1
ATOM 815 C C . THR A 1 108 ? -2.623 -5.769 22.772 1.00 95.25 108 THR A C 1
ATOM 817 O O . THR A 1 108 ? -3.036 -6.909 22.578 1.00 95.25 108 THR A O 1
ATOM 820 N N . PHE A 1 109 ? -1.779 -5.464 23.752 1.00 94.50 109 PHE A N 1
ATOM 821 C CA . PHE A 1 109 ? -1.230 -6.443 24.678 1.00 94.50 109 PHE A CA 1
ATOM 822 C C . PHE A 1 109 ? -1.389 -5.963 26.120 1.00 94.50 109 PHE A C 1
ATOM 824 O O . PHE A 1 109 ? -1.060 -4.821 26.451 1.00 94.50 109 PHE A O 1
ATOM 831 N N . THR A 1 110 ? -1.869 -6.849 26.989 1.00 97.00 110 THR A N 1
ATOM 832 C CA . THR A 1 110 ? -1.971 -6.606 28.429 1.00 97.00 110 THR A CA 1
ATOM 833 C C . THR A 1 110 ? -0.935 -7.449 29.152 1.00 97.00 110 THR A C 1
ATOM 835 O O . THR A 1 110 ? -0.891 -8.665 28.981 1.00 97.00 110 THR A O 1
ATOM 838 N N . ARG A 1 111 ? -0.121 -6.810 29.994 1.00 94.06 111 ARG A N 1
ATOM 839 C CA . ARG A 1 111 ? 0.886 -7.478 30.828 1.00 94.06 111 ARG A CA 1
ATOM 840 C C . ARG A 1 111 ? 0.809 -7.015 32.270 1.00 94.06 111 ARG A C 1
ATOM 842 O O . ARG A 1 111 ? 0.318 -5.925 32.547 1.00 94.06 111 ARG A O 1
ATOM 849 N N . TRP A 1 112 ? 1.354 -7.817 33.174 1.00 96.25 112 TRP A N 1
ATOM 850 C CA . TRP A 1 112 ? 1.612 -7.378 34.540 1.00 96.25 112 TRP A CA 1
ATOM 851 C C . TRP A 1 112 ? 2.883 -6.532 34.585 1.00 96.25 112 TRP A C 1
ATOM 853 O O . TRP A 1 112 ? 3.917 -6.911 34.033 1.00 96.25 112 TRP A O 1
ATOM 863 N N . VAL A 1 113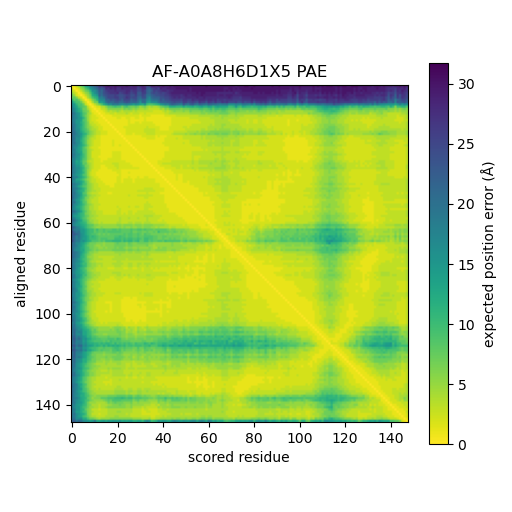 ? 2.801 -5.381 35.239 1.00 94.56 113 VAL A N 1
ATOM 864 C CA . VAL A 1 113 ? 3.947 -4.568 35.637 1.00 94.56 113 VAL A CA 1
ATOM 865 C C . VAL A 1 113 ? 3.834 -4.419 37.145 1.00 94.56 113 VAL A C 1
ATOM 867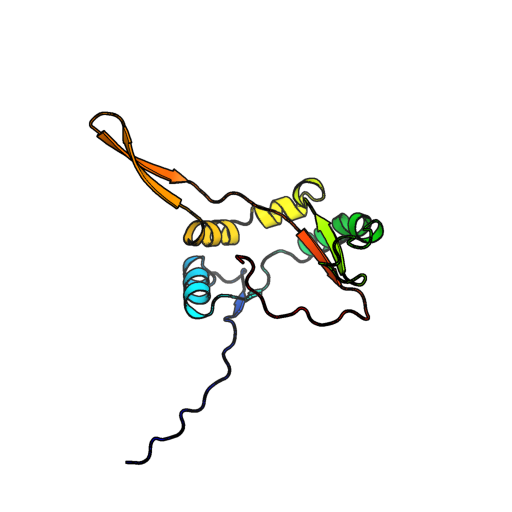 O O . VAL A 1 113 ? 2.974 -3.693 37.630 1.00 94.56 113 VAL A O 1
ATOM 870 N N . ARG A 1 114 ? 4.687 -5.145 37.882 1.00 94.19 114 ARG A N 1
ATOM 871 C CA . ARG A 1 114 ? 4.561 -5.320 39.339 1.00 94.19 114 ARG A CA 1
ATOM 872 C C . ARG A 1 114 ? 3.195 -5.936 39.686 1.00 94.19 114 ARG A C 1
ATOM 874 O O . ARG A 1 114 ? 2.896 -7.030 39.219 1.00 94.19 114 ARG A O 1
ATOM 881 N N . ASP A 1 115 ? 2.403 -5.245 40.487 1.00 95.75 115 ASP A N 1
ATOM 882 C CA . ASP A 1 115 ? 1.079 -5.601 40.986 1.00 95.75 115 ASP A CA 1
ATOM 883 C C . ASP A 1 115 ? -0.070 -4.983 40.169 1.00 95.75 115 ASP A C 1
ATOM 885 O O . ASP A 1 115 ? -1.237 -5.166 40.508 1.00 95.75 115 ASP A O 1
ATOM 889 N N . GLU A 1 116 ? 0.234 -4.318 39.049 1.00 96.12 116 GLU A N 1
ATOM 890 C CA . GLU A 1 116 ? -0.765 -3.716 38.164 1.00 96.12 116 GLU A CA 1
ATOM 891 C C . GLU A 1 116 ? -0.802 -4.385 36.784 1.00 96.12 116 GLU A C 1
ATOM 893 O O . GLU A 1 116 ? 0.221 -4.791 36.223 1.00 96.12 116 GLU A O 1
ATOM 898 N N . ARG A 1 117 ? -1.998 -4.465 36.185 1.00 96.56 117 ARG A N 1
ATOM 899 C CA . ARG A 1 117 ? -2.151 -4.831 34.770 1.00 96.56 117 ARG A CA 1
ATOM 900 C C . ARG A 1 117 ? -2.080 -3.579 33.909 1.00 96.56 117 ARG A C 1
ATOM 902 O O . ARG A 1 117 ? -2.934 -2.705 34.013 1.00 96.56 117 ARG A O 1
ATOM 909 N N . VAL A 1 118 ? -1.112 -3.547 33.002 1.00 96.88 118 VAL A N 1
ATOM 910 C CA . VAL A 1 118 ? -0.913 -2.466 32.037 1.00 96.88 118 VAL A CA 1
ATOM 911 C C . VAL A 1 118 ? -1.281 -2.964 30.646 1.00 96.88 118 VAL A C 1
ATOM 913 O O . VAL A 1 118 ? -0.716 -3.945 30.156 1.00 96.88 118 VAL A O 1
ATOM 916 N N . THR A 1 119 ? -2.212 -2.266 29.998 1.00 97.50 119 THR A N 1
ATOM 917 C CA . THR A 1 119 ? -2.581 -2.492 28.596 1.00 97.50 119 THR A CA 1
ATOM 918 C C . THR A 1 119 ? -1.868 -1.478 27.714 1.00 97.50 119 THR A C 1
ATOM 920 O O . THR A 1 119 ? -1.918 -0.277 27.969 1.00 97.50 119 THR A O 1
ATOM 923 N N . THR A 1 120 ? -1.197 -1.955 26.670 1.00 95.12 120 THR A N 1
ATOM 924 C CA . THR A 1 120 ? -0.520 -1.115 25.679 1.00 95.12 120 THR A CA 1
ATOM 925 C C . THR A 1 120 ? -1.021 -1.477 24.288 1.00 95.12 120 THR A C 1
ATOM 927 O O . THR A 1 120 ? -1.144 -2.658 23.964 1.00 95.12 120 THR A O 1
ATOM 930 N N . SER A 1 121 ? -1.283 -0.462 23.467 1.00 95.56 121 SER A N 1
ATOM 931 C CA . SER A 1 121 ? -1.621 -0.630 22.054 1.00 95.56 121 SER A CA 1
ATOM 932 C C . SER A 1 121 ? -0.519 -0.041 21.185 1.00 95.56 121 SER A C 1
ATOM 934 O O . SER A 1 121 ? -0.032 1.054 21.465 1.00 95.56 121 SER A O 1
ATOM 936 N N . ALA A 1 122 ? -0.147 -0.758 20.131 1.00 95.06 122 ALA A N 1
ATOM 937 C CA . ALA A 1 122 ? 0.799 -0.316 19.120 1.00 95.06 122 ALA A CA 1
ATOM 938 C C . ALA A 1 122 ? 0.087 -0.154 17.774 1.00 95.06 122 ALA A C 1
ATOM 940 O O . ALA A 1 122 ? -0.783 -0.951 17.410 1.00 95.06 122 ALA A O 1
ATOM 941 N N . LYS A 1 123 ? 0.467 0.900 17.052 1.00 95.69 123 LYS A N 1
ATOM 942 C CA . LYS A 1 123 ? 0.040 1.155 15.676 1.00 95.69 123 LYS A CA 1
ATOM 943 C C . LYS A 1 123 ? 0.903 0.345 14.701 1.00 95.69 123 LYS A C 1
ATOM 945 O O . LYS A 1 123 ? 2.045 0.034 15.046 1.00 95.69 123 LYS A O 1
ATOM 950 N N . PRO A 1 124 ? 0.379 -0.004 13.514 1.00 94.88 124 PRO A N 1
ATOM 951 C CA . PRO A 1 124 ? 1.165 -0.693 12.505 1.00 94.88 124 PRO A CA 1
ATOM 952 C C . PRO A 1 124 ? 2.369 0.138 12.069 1.00 94.88 124 PRO A C 1
ATOM 954 O O . PRO A 1 124 ? 2.312 1.366 12.003 1.00 94.88 124 PRO A O 1
ATOM 957 N N . ILE A 1 125 ? 3.446 -0.566 11.739 1.00 94.06 125 ILE A N 1
ATOM 958 C CA . ILE A 1 125 ? 4.630 -0.008 11.094 1.00 94.06 125 ILE A CA 1
ATOM 959 C C . ILE A 1 125 ? 4.721 -0.561 9.677 1.00 94.06 125 ILE A C 1
ATOM 961 O O . ILE A 1 125 ? 4.307 -1.690 9.410 1.00 94.06 125 ILE A O 1
ATOM 965 N N . ILE A 1 126 ? 5.265 0.234 8.764 1.00 94.69 126 ILE A N 1
ATOM 966 C CA . ILE A 1 126 ? 5.503 -0.213 7.395 1.00 94.69 126 ILE A CA 1
ATOM 967 C C . ILE A 1 126 ? 6.622 -1.258 7.410 1.00 94.69 126 ILE A C 1
ATOM 969 O O . ILE A 1 126 ? 7.732 -0.970 7.851 1.00 94.69 126 ILE A O 1
ATOM 973 N N . SER A 1 127 ? 6.317 -2.468 6.935 1.00 95.56 127 SER A N 1
ATOM 974 C CA . SER A 1 127 ? 7.297 -3.554 6.807 1.00 95.56 127 SER A CA 1
ATOM 975 C C . SER A 1 127 ? 8.215 -3.334 5.602 1.00 95.56 127 SER A C 1
ATOM 977 O O . SER A 1 127 ? 9.437 -3.388 5.722 1.00 95.56 127 SER A O 1
ATOM 979 N N . SER A 1 128 ? 7.633 -3.034 4.440 1.00 95.81 128 SER A N 1
ATOM 980 C CA . SER A 1 128 ? 8.365 -2.732 3.214 1.00 95.81 128 SER A CA 1
ATOM 981 C C . SER A 1 128 ? 7.521 -1.864 2.280 1.00 95.81 128 SER A C 1
ATOM 983 O O . SER A 1 128 ? 6.304 -1.756 2.430 1.00 95.81 128 SER A O 1
ATOM 985 N N . THR A 1 129 ? 8.179 -1.220 1.318 1.00 97.69 129 THR A N 1
ATOM 986 C CA . THR A 1 129 ? 7.524 -0.559 0.184 1.00 97.69 129 THR A CA 1
ATOM 987 C C . THR A 1 129 ? 8.225 -0.998 -1.088 1.00 97.69 129 THR A C 1
ATOM 989 O O . THR A 1 129 ? 9.449 -0.879 -1.204 1.00 97.69 129 THR A O 1
ATOM 992 N N . VAL A 1 130 ? 7.452 -1.534 -2.027 1.00 96.69 130 VAL A N 1
ATOM 993 C CA . VAL A 1 130 ? 7.960 -2.067 -3.290 1.00 96.69 130 VAL A CA 1
ATOM 994 C C . VAL A 1 130 ? 7.006 -1.672 -4.405 1.00 96.69 130 VAL A C 1
ATOM 996 O O . VAL A 1 130 ? 5.791 -1.768 -4.254 1.00 96.69 130 VAL A O 1
ATOM 999 N N . ALA A 1 131 ? 7.560 -1.224 -5.523 1.00 97.44 131 ALA A N 1
ATOM 1000 C CA . ALA A 1 131 ? 6.831 -1.033 -6.762 1.00 97.44 131 ALA A CA 1
ATOM 1001 C C . ALA A 1 131 ? 7.331 -2.042 -7.794 1.00 97.44 131 ALA A C 1
ATOM 1003 O O . ALA A 1 131 ? 8.529 -2.324 -7.856 1.00 97.44 131 ALA A O 1
ATOM 1004 N N . PHE A 1 132 ? 6.418 -2.550 -8.619 1.00 96.25 132 PHE A N 1
ATOM 1005 C CA . PHE A 1 132 ? 6.712 -3.534 -9.656 1.00 96.25 132 PHE A CA 1
ATOM 1006 C C . PHE A 1 132 ? 6.413 -2.966 -11.044 1.00 96.25 132 PHE A C 1
ATOM 1008 O O . PHE A 1 132 ? 5.351 -2.385 -11.270 1.00 96.25 132 PHE A O 1
ATOM 1015 N N . ARG A 1 133 ? 7.330 -3.181 -11.992 1.00 95.94 133 ARG A N 1
ATOM 1016 C CA . ARG A 1 133 ? 7.129 -2.936 -13.426 1.00 95.94 133 ARG A CA 1
ATOM 1017 C C . ARG A 1 133 ? 7.284 -4.256 -14.172 1.00 95.94 133 ARG A C 1
ATOM 1019 O O . ARG A 1 133 ? 8.393 -4.767 -14.304 1.00 95.94 133 ARG A O 1
ATOM 1026 N N . VAL A 1 134 ? 6.165 -4.809 -14.639 1.00 94.75 134 VAL A N 1
ATOM 1027 C CA . VAL A 1 134 ? 6.134 -6.067 -15.398 1.00 94.75 134 VAL A CA 1
ATOM 1028 C C . VAL A 1 134 ? 6.236 -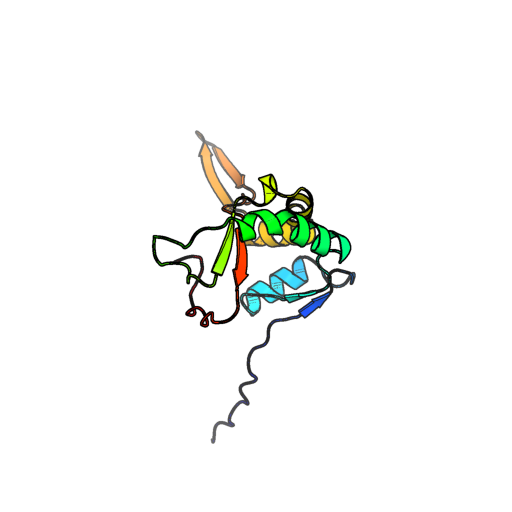5.755 -16.889 1.00 94.75 134 VAL A C 1
ATOM 1030 O O . VAL A 1 134 ? 5.337 -5.146 -17.469 1.00 94.75 134 VAL A O 1
ATOM 1033 N N . ASN A 1 135 ? 7.349 -6.147 -17.499 1.00 94.50 135 ASN A N 1
ATOM 1034 C CA . ASN A 1 135 ? 7.605 -5.975 -18.925 1.00 94.50 135 ASN A CA 1
ATOM 1035 C C . ASN A 1 135 ? 6.942 -7.089 -19.760 1.00 94.50 135 ASN A C 1
ATOM 1037 O O . ASN A 1 135 ? 6.622 -8.157 -19.228 1.00 94.50 135 ASN A O 1
ATOM 1041 N N . PRO A 1 136 ? 6.743 -6.868 -21.075 1.00 95.88 136 PRO A N 1
ATOM 1042 C CA . PRO A 1 136 ? 6.204 -7.887 -21.971 1.00 95.88 136 PRO A CA 1
ATOM 1043 C C . PRO A 1 136 ? 6.970 -9.214 -21.906 1.00 95.88 136 PRO A C 1
ATOM 1045 O O . PRO A 1 136 ? 8.192 -9.229 -21.772 1.00 95.88 136 PRO A O 1
ATOM 1048 N N . GLY A 1 137 ? 6.237 -10.321 -22.048 1.00 93.31 137 GLY A N 1
ATOM 1049 C CA . GLY A 1 137 ? 6.786 -11.680 -21.978 1.00 93.31 137 GLY A CA 1
ATOM 1050 C C . GLY A 1 137 ? 6.812 -12.289 -20.573 1.00 93.31 137 GLY A C 1
ATOM 1051 O O . GLY A 1 137 ? 7.357 -13.374 -20.416 1.00 93.31 137 GLY A O 1
ATOM 1052 N N . GLY A 1 138 ? 6.260 -11.606 -19.564 1.00 88.00 138 GLY A N 1
ATOM 1053 C CA . GLY A 1 138 ? 6.106 -12.162 -18.220 1.00 88.00 138 GLY A CA 1
ATOM 1054 C C . GLY A 1 138 ? 4.945 -13.151 -18.120 1.00 88.00 138 GLY A C 1
ATOM 1055 O O . GLY A 1 138 ? 3.884 -12.933 -18.708 1.00 88.00 138 GLY A O 1
ATOM 1056 N N . ASP A 1 139 ? 5.145 -14.201 -17.329 1.00 88.31 139 ASP A N 1
ATOM 1057 C CA . ASP A 1 139 ? 4.110 -15.173 -16.985 1.00 88.31 139 ASP A CA 1
ATOM 1058 C C . ASP A 1 139 ? 3.308 -14.735 -15.751 1.00 88.31 139 ASP A C 1
ATOM 1060 O O . ASP A 1 139 ? 3.750 -13.921 -14.933 1.00 88.31 139 ASP A O 1
ATOM 1064 N N . GLN A 1 140 ? 2.109 -15.297 -15.602 1.00 89.69 140 GLN A N 1
ATOM 1065 C CA . GLN A 1 140 ? 1.280 -15.080 -14.421 1.00 89.69 140 GLN A CA 1
ATOM 1066 C C . GLN A 1 140 ? 1.951 -15.677 -13.173 1.00 89.69 140 GLN A C 1
ATOM 1068 O O . GLN A 1 140 ? 2.342 -16.844 -13.171 1.00 89.69 140 GLN A O 1
ATOM 1073 N N . GLN A 1 141 ? 2.032 -14.898 -12.088 1.00 87.56 141 GLN A N 1
ATOM 1074 C CA . GLN A 1 141 ? 2.481 -15.416 -10.795 1.00 87.56 141 GLN A CA 1
ATOM 1075 C C . GLN A 1 141 ? 1.520 -16.483 -10.265 1.00 87.56 141 GLN A C 1
ATOM 1077 O O . GLN A 1 141 ? 0.299 -16.387 -10.420 1.00 87.56 141 GLN A O 1
ATOM 1082 N N . VAL A 1 142 ? 2.083 -17.488 -9.597 1.00 90.62 142 VAL A N 1
ATOM 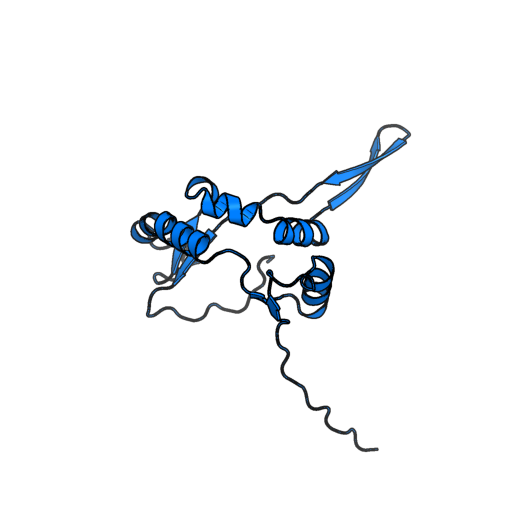1083 C CA . VAL A 1 142 ? 1.294 -18.481 -8.868 1.00 90.62 142 VAL A CA 1
ATOM 1084 C C . VAL A 1 142 ? 0.480 -17.805 -7.765 1.00 90.62 142 VAL A C 1
ATOM 1086 O O . VAL A 1 142 ? 0.916 -16.818 -7.170 1.00 90.62 142 VAL A O 1
ATOM 1089 N N . LEU A 1 143 ? -0.709 -18.340 -7.490 1.00 93.94 143 LEU A N 1
ATOM 1090 C CA . LEU A 1 143 ? -1.504 -17.890 -6.350 1.00 93.94 143 LEU A CA 1
ATOM 1091 C C . LEU A 1 143 ? -0.760 -18.229 -5.055 1.00 93.94 143 LEU A C 1
ATOM 1093 O O . LEU A 1 143 ? -0.310 -19.360 -4.888 1.00 93.94 143 LEU A O 1
ATOM 1097 N N . HIS A 1 144 ? -0.652 -17.252 -4.162 1.00 92.62 144 HIS A N 1
ATOM 1098 C CA . HIS A 1 144 ? 0.018 -17.368 -2.869 1.00 92.62 144 HIS A CA 1
ATOM 1099 C C . HIS A 1 144 ? -0.655 -16.445 -1.849 1.00 92.62 144 HIS A C 1
ATOM 1101 O O . HIS A 1 144 ? -1.521 -15.637 -2.203 1.00 92.62 144 HIS A O 1
ATOM 1107 N N . ARG A 1 145 ? -0.260 -16.584 -0.584 1.00 94.25 145 ARG A N 1
ATOM 1108 C CA . ARG A 1 145 ? -0.532 -15.603 0.463 1.00 94.25 145 ARG A CA 1
ATOM 1109 C C . ARG A 1 145 ? 0.777 -14.919 0.834 1.00 94.25 145 ARG A C 1
ATOM 1111 O O . ARG A 1 145 ? 1.801 -15.583 0.924 1.00 94.25 145 ARG A O 1
ATOM 1118 N N . ASP A 1 146 ? 0.724 -13.620 1.089 1.00 90.62 146 ASP A N 1
ATOM 1119 C CA . ASP A 1 146 ? 1.914 -12.839 1.454 1.00 90.62 146 ASP A CA 1
ATOM 1120 C C . ASP A 1 146 ? 2.432 -13.147 2.876 1.00 90.62 146 ASP A C 1
ATOM 1122 O O . ASP A 1 146 ? 3.501 -12.670 3.248 1.00 90.62 146 ASP A O 1
ATOM 1126 N N . ASP A 1 147 ? 1.669 -13.890 3.690 1.00 88.75 147 ASP A N 1
ATOM 1127 C CA . ASP A 1 147 ? 1.998 -14.246 5.079 1.00 88.75 147 ASP A CA 1
ATOM 1128 C C . ASP A 1 147 ? 2.591 -15.656 5.258 1.00 88.75 147 ASP A C 1
ATOM 1130 O O . ASP A 1 147 ? 2.784 -16.085 6.399 1.00 88.75 147 ASP A O 1
ATOM 1134 N N . GLU A 1 148 ? 2.866 -16.365 4.160 1.00 57.38 148 GLU A N 1
ATOM 1135 C CA . GLU A 1 148 ? 3.621 -17.630 4.150 1.00 57.38 148 GLU A CA 1
ATOM 1136 C C . GLU A 1 148 ? 5.138 -17.386 4.129 1.00 57.38 148 GLU A C 1
ATOM 1138 O O . GLU A 1 148 ? 5.845 -18.091 4.890 1.00 57.38 148 GLU A O 1
#

Nearest PDB structures (foldseek):
  5ybm-assembly1_B  TM=7.612E-01  e=1.050E-04  Penicillium brasilianum
  5ybo-assembly1_A  TM=8.109E-01  e=1.360E-04  Penicillium brasilianum
  5ybl-assembly2_B  TM=7.974E-01  e=8.880E-04  Aspergillus nidulans FGSC A4
  8xvi-assembly1_R  TM=3.049E-01  e=1.957E+00  Acetivibrio thermocellus ATCC 27405

InterPro domains:
  IPR008775 Phytanoyl-CoA dioxygenase-like [PF05721] (33-147)